Protein AF-A0AAD5XAK8-F1 (afdb_monomer_lite)

Organism: NCBI:txid109957

InterPro domains:
  IPR007019 Surfeit locus 6 [PTHR14369] (15-156)
  IPR029190 Ribosomal RNA-processing protein 14/surfeit locus protein 6, C-terminal domain [PF04935] (12-129)

Sequence (164 aa):
KPNAKTSTTASSGTYKNTRLAKKYDPKSLLAKLENEKVKLADLASKNPTKHAAVLENARWEKATAMAHGAVIRDDMALVKKTVKKLEKRKVKSHNEWKKRTDGVAKSIMDRDKIRAENLKARSEGKKKNVSHGVKKGSGVTKKKGASAAGGKKRAGGKASIAQR

Structure (mmCIF, N/CA/C/O backbone):
data_AF-A0AAD5XAK8-F1
#
_entry.id   AF-A0AAD5XAK8-F1
#
loop_
_atom_site.group_PDB
_atom_site.id
_atom_site.type_symbol
_atom_site.label_atom_id
_atom_site.label_alt_id
_atom_site.label_comp_id
_atom_site.label_asym_id
_atom_site.label_entity_id
_atom_site.label_seq_id
_atom_site.pdbx_PDB_ins_code
_atom_site.Cartn_x
_atom_site.Cartn_y
_atom_site.Cartn_z
_atom_site.occupancy
_atom_site.B_iso_or_equiv
_atom_site.auth_seq_id
_atom_site.auth_comp_id
_atom_site.auth_asym_id
_atom_site.auth_atom_id
_atom_site.pdbx_PDB_model_num
ATOM 1 N N . LYS A 1 1 ? 38.716 -53.504 15.665 1.00 38.22 1 LYS A N 1
ATOM 2 C CA . LYS A 1 1 ? 37.416 -53.810 15.007 1.00 38.22 1 LYS A CA 1
ATOM 3 C C . LYS A 1 1 ? 36.341 -52.888 15.596 1.00 38.22 1 LYS A C 1
ATOM 5 O O . LYS A 1 1 ? 36.491 -52.524 16.752 1.00 38.22 1 LYS A O 1
ATOM 10 N N . PRO A 1 2 ? 35.384 -52.411 14.784 1.00 50.62 2 PRO A N 1
ATOM 11 C CA . PRO A 1 2 ? 35.031 -50.989 14.680 1.00 50.62 2 PRO A CA 1
ATOM 12 C C . PRO A 1 2 ? 33.681 -50.630 15.320 1.00 50.62 2 PRO A C 1
ATOM 14 O O . PRO A 1 2 ? 32.840 -51.503 15.503 1.00 50.62 2 PRO A O 1
ATOM 17 N N . ASN A 1 3 ? 33.424 -49.334 15.538 1.00 45.09 3 ASN A N 1
ATOM 18 C CA . ASN A 1 3 ? 32.056 -48.818 15.424 1.00 45.09 3 ASN A CA 1
ATOM 19 C C . ASN A 1 3 ? 32.041 -47.346 14.969 1.00 45.09 3 ASN A C 1
ATOM 21 O O . ASN A 1 3 ? 31.930 -46.414 15.764 1.00 45.09 3 ASN A O 1
ATOM 25 N N . ALA A 1 4 ? 32.202 -47.151 13.658 1.00 49.03 4 ALA A N 1
ATOM 26 C CA . ALA A 1 4 ? 31.941 -45.886 12.988 1.00 49.03 4 ALA A CA 1
ATOM 27 C C . ALA A 1 4 ? 30.422 -45.679 12.920 1.00 49.03 4 ALA A C 1
ATOM 29 O O . ALA A 1 4 ? 29.733 -46.330 12.138 1.00 49.03 4 ALA A O 1
ATOM 30 N N . LYS A 1 5 ? 29.888 -44.771 13.740 1.00 47.81 5 LYS A N 1
ATOM 31 C CA . LYS A 1 5 ? 28.511 -44.296 13.586 1.00 47.81 5 LYS A CA 1
ATOM 32 C C . LYS A 1 5 ? 28.492 -43.228 12.494 1.00 47.81 5 LYS A C 1
ATOM 34 O O . LYS A 1 5 ? 28.657 -42.044 12.766 1.00 47.81 5 LYS A O 1
ATOM 39 N N . THR A 1 6 ? 28.306 -43.656 11.250 1.00 46.06 6 THR A N 1
ATOM 40 C CA . THR A 1 6 ? 27.928 -42.778 10.138 1.00 46.06 6 THR A CA 1
ATOM 41 C C . THR A 1 6 ? 26.479 -42.337 10.334 1.00 46.06 6 THR A C 1
ATOM 43 O O . THR A 1 6 ? 25.548 -43.013 9.899 1.00 46.06 6 THR A O 1
ATOM 46 N N . SER A 1 7 ? 26.262 -41.206 11.007 1.00 41.97 7 SER A N 1
ATOM 47 C CA . SER A 1 7 ? 24.969 -40.519 10.972 1.00 41.97 7 SER A CA 1
ATOM 48 C C . SER A 1 7 ? 24.861 -39.717 9.676 1.00 41.97 7 SER A C 1
ATOM 50 O O . SER A 1 7 ? 25.105 -38.510 9.639 1.00 41.97 7 SER A O 1
ATOM 52 N N . THR A 1 8 ? 24.495 -40.407 8.599 1.00 43.22 8 THR A N 1
ATOM 53 C CA . THR A 1 8 ? 23.931 -39.793 7.396 1.00 43.22 8 THR A CA 1
ATOM 54 C C . THR A 1 8 ? 22.542 -39.266 7.756 1.00 43.22 8 THR A C 1
ATOM 56 O O . THR A 1 8 ? 21.531 -39.913 7.497 1.00 43.22 8 THR A O 1
ATOM 59 N N . THR A 1 9 ? 22.474 -38.099 8.394 1.00 41.03 9 THR A N 1
ATOM 60 C CA . THR A 1 9 ? 21.221 -37.347 8.467 1.00 41.03 9 THR A CA 1
ATOM 61 C C . THR A 1 9 ? 21.143 -36.526 7.197 1.00 41.03 9 THR A C 1
ATOM 63 O O . THR A 1 9 ? 21.904 -35.579 7.005 1.00 41.03 9 THR A O 1
ATOM 66 N N . ALA A 1 10 ? 20.262 -36.979 6.307 1.00 42.56 10 ALA A N 1
ATOM 67 C CA . ALA A 1 10 ? 19.903 -36.359 5.049 1.00 42.56 10 ALA A CA 1
ATOM 68 C C . ALA A 1 10 ? 19.970 -34.829 5.126 1.00 42.56 10 ALA A C 1
ATOM 70 O O . ALA A 1 10 ? 19.348 -34.213 5.995 1.00 42.56 10 ALA A O 1
ATOM 71 N N . SER A 1 11 ? 20.701 -34.229 4.183 1.00 45.09 11 SER A N 1
ATOM 72 C CA . SER A 1 11 ? 20.512 -32.834 3.807 1.00 45.09 11 SER A CA 1
ATOM 73 C C . SER A 1 11 ? 19.039 -32.681 3.436 1.00 45.09 11 SER A C 1
ATOM 75 O O . SER A 1 11 ? 18.618 -33.021 2.330 1.00 45.09 11 SER A O 1
ATOM 77 N N . SER A 1 12 ? 18.223 -32.261 4.402 1.00 47.50 12 SER A N 1
ATOM 78 C CA . SER A 1 12 ? 16.865 -31.816 4.160 1.00 47.50 12 SER A CA 1
ATOM 79 C C . SER A 1 12 ? 17.008 -30.559 3.322 1.00 47.50 12 SER A C 1
ATOM 81 O O . SER A 1 12 ? 17.272 -29.468 3.828 1.00 47.50 12 SER A O 1
ATOM 83 N N . GLY A 1 13 ? 16.945 -30.757 2.003 1.00 38.78 13 GLY A N 1
ATOM 84 C CA . GLY A 1 13 ? 16.990 -29.692 1.023 1.00 38.78 13 GLY A CA 1
ATOM 85 C C . GLY A 1 13 ? 16.068 -28.585 1.496 1.00 38.78 13 GLY A C 1
ATOM 86 O O . GLY A 1 13 ? 14.854 -28.766 1.597 1.00 38.78 13 GLY A O 1
ATOM 87 N N . THR A 1 14 ? 16.665 -27.455 1.860 1.00 44.03 14 THR A N 1
ATOM 88 C CA . THR A 1 14 ? 15.918 -26.260 2.204 1.00 44.03 14 THR A CA 1
ATOM 89 C C . THR A 1 14 ? 15.193 -25.857 0.931 1.00 44.03 14 THR A C 1
ATOM 91 O O . THR A 1 14 ? 15.766 -25.278 0.010 1.00 44.03 14 THR A O 1
ATOM 94 N N . TYR A 1 15 ? 13.917 -26.224 0.836 1.00 50.00 15 TYR A N 1
ATOM 95 C CA . TYR A 1 15 ? 13.001 -25.646 -0.131 1.00 50.00 15 TYR A CA 1
ATOM 96 C C . TYR A 1 15 ? 13.101 -24.139 0.076 1.00 50.00 15 TYR A C 1
ATOM 98 O O . TYR A 1 15 ? 12.627 -23.609 1.083 1.00 50.00 15 TYR A O 1
ATOM 106 N N . LYS A 1 16 ? 13.805 -23.448 -0.830 1.00 46.84 16 LYS A N 1
ATOM 107 C CA . LYS A 1 16 ? 13.904 -21.992 -0.804 1.00 46.84 16 LYS A CA 1
ATOM 108 C C . LYS A 1 16 ? 12.475 -21.482 -0.847 1.00 46.84 16 LYS A C 1
ATOM 110 O O . LYS A 1 16 ? 11.813 -21.536 -1.878 1.00 46.84 16 LYS A O 1
ATOM 115 N N . ASN A 1 17 ? 11.973 -21.063 0.307 1.00 47.12 17 ASN A N 1
ATOM 116 C CA . ASN A 1 17 ? 10.625 -20.569 0.450 1.00 47.12 17 ASN A CA 1
ATOM 117 C C . ASN A 1 17 ? 10.540 -19.273 -0.361 1.00 47.12 17 ASN A C 1
ATOM 119 O O . ASN A 1 17 ? 10.936 -18.206 0.108 1.00 47.12 17 ASN A O 1
ATOM 123 N N . THR A 1 18 ? 10.016 -19.356 -1.582 1.00 53.06 18 THR A N 1
ATOM 124 C CA . THR A 1 18 ? 9.776 -18.215 -2.477 1.00 53.06 18 THR A CA 1
ATOM 125 C C . THR A 1 18 ? 8.796 -17.197 -1.880 1.00 53.06 18 THR A C 1
ATOM 127 O O . THR A 1 18 ? 8.606 -16.127 -2.446 1.00 53.06 18 THR A O 1
ATOM 130 N N . ARG A 1 19 ? 8.238 -17.439 -0.682 1.00 47.00 19 ARG A N 1
ATOM 131 C CA . ARG A 1 19 ? 7.539 -16.424 0.127 1.00 47.00 19 ARG A CA 1
ATOM 132 C C . ARG A 1 19 ? 8.464 -15.334 0.693 1.00 47.00 19 ARG A C 1
ATOM 134 O O . ARG A 1 19 ? 7.955 -14.310 1.142 1.00 47.00 19 ARG A O 1
ATOM 141 N N . LEU A 1 20 ? 9.788 -15.529 0.653 1.00 50.34 20 LEU A N 1
ATOM 142 C CA . LEU A 1 20 ? 10.795 -14.476 0.859 1.00 50.34 20 LEU A CA 1
ATOM 143 C C . LEU A 1 20 ? 11.270 -13.830 -0.453 1.00 50.34 20 LEU A C 1
ATOM 145 O O . LEU A 1 20 ? 12.181 -13.003 -0.427 1.00 50.34 20 LEU A O 1
ATOM 149 N N . ALA A 1 21 ? 10.657 -14.150 -1.600 1.00 54.91 21 ALA A N 1
ATOM 150 C CA . ALA A 1 21 ? 10.822 -13.313 -2.781 1.00 54.91 21 ALA A CA 1
ATOM 151 C C . ALA A 1 21 ? 10.440 -11.877 -2.401 1.00 54.91 21 ALA A C 1
ATOM 153 O O . ALA A 1 21 ? 9.424 -11.649 -1.734 1.00 54.91 21 ALA A O 1
ATOM 154 N N . LYS A 1 22 ? 11.300 -10.922 -2.772 1.00 64.31 22 LYS A N 1
ATOM 155 C CA . LYS A 1 22 ? 11.162 -9.502 -2.437 1.00 64.31 22 LYS A CA 1
ATOM 156 C C . LYS A 1 22 ? 9.709 -9.081 -2.655 1.00 64.31 22 LYS A C 1
ATOM 158 O O . LYS A 1 22 ? 9.211 -9.143 -3.778 1.00 64.31 22 LYS A O 1
ATOM 163 N N . LYS A 1 23 ? 9.015 -8.728 -1.566 1.00 72.44 23 LYS A N 1
ATOM 164 C CA . LYS A 1 23 ? 7.588 -8.390 -1.610 1.00 72.44 23 LYS A CA 1
ATOM 165 C C . LYS A 1 23 ? 7.375 -7.330 -2.690 1.00 72.44 23 LYS A C 1
ATOM 167 O O . LYS A 1 23 ? 8.079 -6.323 -2.709 1.00 72.44 23 LYS A O 1
ATOM 172 N N . TYR A 1 24 ? 6.425 -7.582 -3.584 1.00 82.88 24 TYR A N 1
ATOM 173 C CA . TYR A 1 24 ? 6.064 -6.660 -4.654 1.00 82.88 24 TYR A CA 1
ATOM 174 C C . TYR A 1 24 ? 5.669 -5.299 -4.063 1.00 82.88 24 TYR A C 1
ATOM 176 O O . TYR A 1 24 ? 4.675 -5.203 -3.338 1.00 82.88 24 TYR A O 1
ATOM 184 N N . ASP A 1 25 ? 6.451 -4.261 -4.367 1.00 90.50 25 ASP A N 1
ATOM 185 C CA . ASP A 1 25 ? 6.202 -2.888 -3.931 1.00 90.50 25 ASP A CA 1
ATOM 186 C C . ASP A 1 25 ? 5.862 -1.983 -5.132 1.00 90.50 25 ASP A C 1
ATOM 188 O O . ASP A 1 25 ? 6.744 -1.604 -5.906 1.00 90.50 25 ASP A O 1
ATOM 192 N N . PRO A 1 26 ? 4.580 -1.602 -5.296 1.00 92.00 26 PRO A N 1
ATOM 193 C CA . PRO A 1 26 ? 4.142 -0.741 -6.391 1.00 92.00 26 PRO A CA 1
ATOM 194 C C . PRO A 1 26 ? 4.740 0.666 -6.373 1.00 92.00 26 PRO A C 1
ATOM 196 O O . PRO A 1 26 ? 4.783 1.302 -7.423 1.00 92.00 26 PRO A O 1
ATOM 199 N N . LYS A 1 27 ? 5.166 1.180 -5.208 1.00 93.06 27 LYS A N 1
ATOM 200 C CA . LYS A 1 27 ? 5.725 2.538 -5.111 1.00 93.06 27 LYS A CA 1
ATOM 201 C C . LYS A 1 27 ? 7.127 2.592 -5.700 1.00 93.06 27 LYS A C 1
ATOM 203 O O . LYS A 1 27 ? 7.398 3.439 -6.544 1.00 93.06 27 LYS A O 1
ATOM 208 N N . SER A 1 28 ? 7.991 1.654 -5.314 1.00 92.88 28 SER A N 1
ATOM 209 C CA . SER A 1 28 ? 9.314 1.540 -5.930 1.00 92.88 28 SER A CA 1
ATOM 210 C C . SER A 1 28 ? 9.240 1.168 -7.410 1.00 92.88 28 SER A C 1
ATOM 212 O O . SER A 1 28 ? 10.058 1.656 -8.182 1.00 92.88 28 SER A O 1
ATOM 214 N N . LEU A 1 29 ? 8.255 0.367 -7.837 1.00 92.56 29 LEU A N 1
ATOM 215 C CA . LEU A 1 29 ? 8.036 0.098 -9.262 1.00 92.56 29 LEU A CA 1
ATOM 216 C C . LEU A 1 29 ? 7.685 1.373 -10.043 1.00 92.56 29 LEU A C 1
ATOM 218 O O . LEU A 1 29 ? 8.250 1.606 -11.104 1.00 92.56 29 LEU A O 1
ATOM 222 N N . LEU A 1 30 ? 6.803 2.217 -9.505 1.00 94.62 30 LEU A N 1
ATOM 223 C CA . LEU A 1 30 ? 6.451 3.496 -10.124 1.00 94.62 30 LEU A CA 1
ATOM 224 C C . LEU A 1 30 ? 7.685 4.388 -10.310 1.00 94.62 30 LEU A C 1
ATOM 226 O O . LEU A 1 30 ? 7.906 4.888 -11.408 1.00 94.62 30 LEU A O 1
ATOM 230 N N . ALA A 1 31 ? 8.513 4.522 -9.270 1.00 94.00 31 ALA A N 1
ATOM 231 C CA . ALA A 1 31 ? 9.734 5.324 -9.334 1.00 94.00 31 ALA A CA 1
ATOM 232 C C . ALA A 1 31 ? 10.737 4.779 -10.366 1.00 94.00 31 ALA A C 1
ATOM 234 O O . ALA A 1 31 ? 11.387 5.546 -11.072 1.00 94.00 31 ALA A O 1
ATOM 235 N N . LYS A 1 32 ? 10.852 3.450 -10.490 1.00 93.44 32 LYS A N 1
ATOM 236 C CA . LYS A 1 32 ? 11.695 2.823 -11.519 1.00 93.44 32 LYS A CA 1
ATOM 237 C C . LYS A 1 32 ? 11.223 3.170 -12.927 1.00 93.44 32 LYS A C 1
ATOM 239 O O . LYS A 1 32 ? 12.044 3.614 -13.719 1.00 93.44 32 LYS A O 1
ATOM 244 N N . LEU A 1 33 ? 9.924 3.039 -13.200 1.00 93.75 33 LEU A N 1
ATOM 245 C CA . LEU A 1 33 ? 9.356 3.352 -14.515 1.00 93.75 33 LEU A CA 1
ATOM 246 C C . LEU A 1 33 ? 9.530 4.832 -14.880 1.00 93.75 33 LEU A C 1
ATOM 248 O O . LEU A 1 33 ? 9.825 5.157 -16.027 1.00 93.75 33 LEU A O 1
ATOM 252 N N . GLU A 1 34 ? 9.383 5.738 -13.911 1.00 94.00 34 GLU A N 1
ATOM 253 C CA . GLU A 1 34 ? 9.612 7.171 -14.129 1.00 94.00 34 GLU A CA 1
ATOM 254 C C . GLU A 1 34 ? 11.086 7.458 -14.454 1.00 94.00 34 GLU A C 1
ATOM 256 O O . GLU A 1 34 ? 11.376 8.148 -15.431 1.00 94.00 34 GLU A O 1
ATOM 261 N N . ASN A 1 35 ? 12.018 6.849 -13.718 1.00 95.06 35 ASN A N 1
ATOM 262 C CA . ASN A 1 35 ? 13.452 6.988 -13.974 1.00 95.06 35 ASN A CA 1
ATOM 263 C C . ASN A 1 35 ? 13.879 6.380 -15.318 1.00 95.06 35 ASN A C 1
ATOM 265 O O . ASN A 1 35 ? 14.713 6.951 -16.015 1.00 95.06 35 ASN A O 1
ATOM 269 N N . GLU A 1 36 ? 13.335 5.222 -15.691 1.00 92.44 36 GLU A N 1
ATOM 270 C CA . GLU A 1 36 ? 13.591 4.592 -16.991 1.00 92.44 36 GLU A CA 1
ATOM 271 C C . GLU A 1 36 ? 13.100 5.473 -18.136 1.00 92.44 36 GLU A C 1
ATOM 273 O O . GLU A 1 36 ? 13.821 5.668 -19.112 1.00 92.44 36 GLU A O 1
ATOM 278 N N . LYS A 1 37 ? 11.923 6.088 -17.985 1.00 93.31 37 LYS A N 1
ATOM 279 C CA . LYS A 1 37 ? 11.389 7.017 -18.981 1.00 93.31 37 LYS A CA 1
ATOM 280 C C . LYS A 1 37 ? 12.296 8.236 -19.179 1.00 93.31 37 LYS A C 1
ATOM 282 O O . LYS A 1 37 ? 12.528 8.629 -20.319 1.00 93.31 37 LYS A O 1
ATOM 287 N N . VAL A 1 38 ? 12.827 8.805 -18.094 1.00 94.25 38 VAL A N 1
ATOM 288 C CA . VAL A 1 38 ? 13.791 9.919 -18.161 1.00 94.25 38 VAL A CA 1
ATO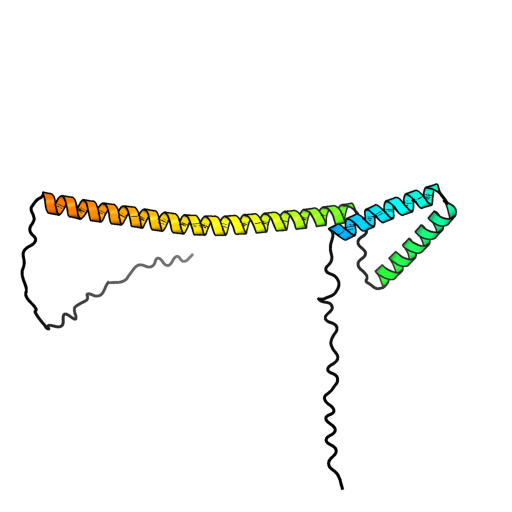M 289 C C . VAL A 1 38 ? 15.075 9.479 -18.864 1.00 94.25 38 VAL A C 1
ATOM 291 O O . VAL A 1 38 ? 15.496 10.119 -19.820 1.00 94.25 38 VAL A O 1
ATOM 294 N N . LYS A 1 39 ? 15.646 8.331 -18.480 1.00 93.00 39 LYS A N 1
ATOM 295 C CA . LYS A 1 39 ? 16.864 7.797 -19.112 1.00 93.00 39 LYS A CA 1
ATOM 296 C C . LYS A 1 39 ? 16.692 7.555 -20.610 1.00 93.00 39 LYS A C 1
ATOM 298 O O . LYS A 1 39 ? 17.602 7.848 -21.380 1.00 93.00 39 LYS A O 1
ATOM 303 N N . LEU A 1 40 ? 15.544 7.022 -21.031 1.00 91.50 40 LEU A N 1
ATOM 304 C CA . LEU A 1 40 ? 15.250 6.811 -22.448 1.00 91.50 40 LEU A CA 1
ATOM 305 C C . LEU A 1 40 ? 15.130 8.141 -23.204 1.00 91.50 40 LEU A C 1
ATOM 307 O O . LEU A 1 40 ? 15.675 8.255 -24.299 1.00 91.50 40 LEU A O 1
ATOM 311 N N . ALA A 1 41 ? 14.506 9.162 -22.609 1.00 92.31 41 ALA A N 1
ATOM 312 C CA . ALA A 1 41 ? 14.428 10.502 -23.198 1.00 92.31 41 ALA A CA 1
ATOM 313 C C . ALA A 1 41 ? 15.810 11.179 -23.318 1.00 92.31 41 ALA A C 1
ATOM 315 O O . ALA A 1 41 ? 16.128 11.778 -24.351 1.00 92.31 41 ALA A O 1
ATOM 316 N N . ASP A 1 42 ? 16.665 11.025 -22.305 1.00 93.38 42 ASP A N 1
ATOM 317 C CA . ASP A 1 42 ? 18.041 11.530 -22.331 1.00 93.38 42 ASP A CA 1
ATOM 318 C C . ASP A 1 42 ? 18.873 10.833 -23.416 1.00 93.38 42 ASP A C 1
ATOM 320 O O . ASP A 1 42 ? 19.651 11.474 -24.129 1.00 93.38 42 ASP A O 1
ATOM 324 N N . LEU A 1 43 ? 18.710 9.513 -23.566 1.00 90.69 43 LEU A N 1
ATOM 325 C CA . LEU A 1 43 ? 19.383 8.734 -24.606 1.00 90.69 43 LEU A CA 1
ATOM 326 C C . LEU A 1 43 ? 18.894 9.100 -26.006 1.00 90.69 43 LEU A C 1
ATOM 328 O O . LEU A 1 43 ? 19.723 9.215 -26.906 1.00 90.69 43 LEU A O 1
ATOM 332 N N . ALA A 1 44 ? 17.592 9.336 -26.183 1.00 90.69 44 ALA A N 1
ATOM 333 C CA . ALA A 1 44 ? 17.030 9.798 -27.450 1.00 90.69 44 ALA A CA 1
ATOM 334 C C . ALA A 1 44 ? 17.640 11.140 -27.886 1.00 90.69 44 ALA A C 1
ATOM 336 O O . ALA A 1 44 ? 17.965 11.313 -29.058 1.00 90.69 44 ALA A O 1
ATOM 337 N N . SER A 1 45 ? 17.859 12.049 -26.932 1.00 90.06 45 SER A N 1
ATOM 338 C CA . SER A 1 45 ? 18.434 13.374 -27.194 1.00 90.06 45 SER A CA 1
ATOM 339 C C . SER A 1 45 ? 19.933 13.321 -27.507 1.00 90.06 45 SER A C 1
ATOM 341 O O . SER A 1 45 ? 20.420 14.081 -28.336 1.00 90.06 45 SER A O 1
ATOM 343 N N . LYS A 1 46 ? 20.683 12.427 -26.847 1.00 92.06 46 LYS A N 1
ATOM 344 C CA . LYS A 1 46 ? 22.143 12.324 -27.015 1.00 92.06 46 LYS A CA 1
ATOM 345 C C . LYS A 1 46 ? 22.553 11.456 -28.205 1.00 92.06 46 LYS A C 1
ATOM 347 O O . LYS A 1 46 ? 23.548 11.760 -28.847 1.00 92.06 46 LYS A O 1
ATOM 352 N N . ASN A 1 47 ? 21.859 10.339 -28.444 1.00 91.19 47 ASN A N 1
ATOM 353 C CA . ASN A 1 47 ? 22.237 9.333 -29.443 1.00 91.19 47 ASN A CA 1
ATOM 354 C C . ASN A 1 47 ? 21.003 8.575 -29.985 1.00 91.19 47 ASN A C 1
ATOM 356 O O . ASN A 1 47 ? 20.633 7.529 -29.434 1.00 91.19 47 ASN A O 1
ATOM 360 N N . PRO A 1 48 ? 20.398 9.019 -31.100 1.00 89.50 48 PRO A N 1
ATOM 361 C CA . PRO A 1 48 ? 19.174 8.413 -31.630 1.00 89.50 48 PRO A CA 1
ATOM 362 C C . PRO A 1 48 ? 19.371 6.974 -32.137 1.00 89.50 48 PRO A C 1
ATOM 364 O O . PRO A 1 48 ? 18.488 6.133 -31.975 1.00 89.50 48 PRO A O 1
ATOM 367 N N . THR A 1 49 ? 20.546 6.652 -32.687 1.00 91.31 49 THR A N 1
ATOM 368 C CA . THR A 1 49 ? 20.873 5.306 -33.194 1.00 91.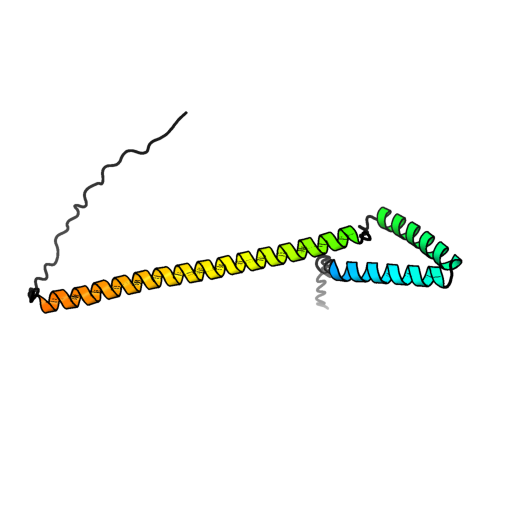31 49 THR A CA 1
ATOM 369 C C . THR A 1 49 ? 20.942 4.273 -32.070 1.00 91.31 49 THR A C 1
ATOM 371 O O . THR A 1 49 ? 20.333 3.208 -32.154 1.00 91.31 49 THR A O 1
ATOM 374 N N . LYS A 1 50 ? 21.624 4.611 -30.968 1.00 91.44 50 LYS A N 1
ATOM 375 C CA . LYS A 1 50 ? 21.695 3.758 -29.772 1.00 91.44 50 LYS A CA 1
ATOM 376 C C . LYS A 1 50 ? 20.331 3.613 -29.103 1.00 91.44 50 LYS A C 1
ATOM 378 O O . LYS A 1 50 ? 20.007 2.531 -28.629 1.00 91.44 50 LYS A O 1
ATOM 383 N N . HIS A 1 51 ? 19.525 4.675 -29.083 1.00 90.94 51 HIS A N 1
ATOM 384 C CA . HIS A 1 51 ? 18.167 4.623 -28.546 1.00 90.94 51 HIS A CA 1
ATOM 385 C C . HIS A 1 51 ? 17.286 3.614 -29.303 1.00 90.94 51 HIS A C 1
ATOM 387 O O . HIS A 1 51 ? 16.630 2.790 -28.668 1.00 90.94 51 HIS A O 1
ATOM 393 N N . ALA A 1 52 ? 17.321 3.614 -30.641 1.00 92.62 52 ALA A N 1
ATOM 394 C CA . ALA A 1 52 ? 16.573 2.650 -31.449 1.00 92.62 52 ALA A CA 1
ATOM 395 C C . ALA A 1 52 ? 16.995 1.195 -31.167 1.00 92.62 52 ALA A C 1
ATOM 397 O O . ALA A 1 52 ? 16.136 0.350 -30.921 1.00 92.62 52 ALA A O 1
ATOM 398 N N . ALA A 1 53 ? 18.305 0.928 -31.099 1.00 93.25 53 ALA A N 1
ATOM 399 C CA . ALA A 1 53 ? 18.827 -0.404 -30.783 1.00 93.25 53 ALA A CA 1
ATOM 400 C C . ALA A 1 53 ? 18.417 -0.885 -29.377 1.00 93.25 53 ALA A C 1
ATOM 402 O O . ALA A 1 53 ? 18.039 -2.040 -29.192 1.00 93.25 53 ALA A O 1
ATOM 403 N N . VAL A 1 54 ? 18.441 0.002 -28.373 1.00 92.25 54 VAL A N 1
ATOM 404 C CA . VAL A 1 54 ? 18.006 -0.328 -27.003 1.00 92.25 54 VAL A CA 1
ATOM 405 C C . VAL A 1 54 ? 16.512 -0.649 -26.953 1.00 92.25 54 VAL A C 1
ATOM 407 O O . VAL A 1 54 ? 16.122 -1.593 -26.269 1.00 92.25 54 VAL A O 1
ATOM 410 N N . LEU A 1 55 ? 15.672 0.097 -27.676 1.00 92.94 55 LEU A N 1
ATOM 411 C CA . LEU A 1 55 ? 14.233 -0.177 -27.734 1.00 92.94 55 LEU A CA 1
ATOM 412 C C . LEU A 1 55 ? 13.921 -1.518 -28.400 1.00 92.94 55 LEU A C 1
ATOM 414 O O . LEU A 1 55 ? 13.041 -2.241 -27.931 1.00 92.94 55 LEU A O 1
ATOM 418 N N . G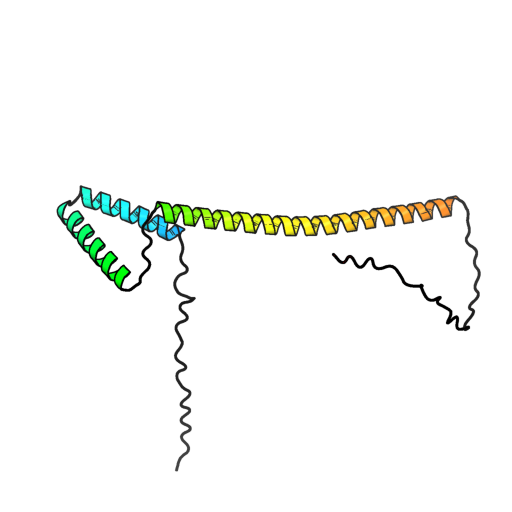LU A 1 56 ? 14.630 -1.850 -29.477 1.00 94.69 56 GLU A N 1
ATOM 419 C CA . GLU A 1 56 ? 14.474 -3.132 -30.159 1.00 94.69 56 GLU A CA 1
ATOM 420 C C . GLU A 1 56 ? 14.882 -4.295 -29.249 1.00 94.69 56 GLU A C 1
ATOM 422 O O . GLU A 1 56 ? 14.085 -5.209 -29.030 1.00 94.69 56 GLU A O 1
ATOM 427 N N . ASN A 1 57 ? 16.064 -4.216 -28.633 1.00 95.75 57 ASN A N 1
ATOM 428 C CA . ASN A 1 57 ? 16.536 -5.231 -27.691 1.00 95.75 57 ASN A CA 1
ATOM 429 C C . ASN A 1 57 ? 15.561 -5.404 -26.517 1.00 95.75 57 ASN A C 1
ATOM 431 O O . ASN A 1 57 ? 15.146 -6.523 -26.221 1.00 95.75 57 ASN A O 1
ATOM 435 N N . ALA A 1 58 ? 15.102 -4.304 -25.911 1.00 92.81 58 ALA A N 1
ATOM 436 C CA . ALA A 1 58 ? 14.137 -4.348 -24.813 1.00 92.81 58 ALA A CA 1
ATOM 437 C C . ALA A 1 58 ? 12.793 -4.971 -25.234 1.00 92.81 58 ALA A C 1
ATOM 439 O O . ALA A 1 58 ? 12.151 -5.666 -24.445 1.00 92.81 58 ALA A O 1
ATOM 440 N N . ARG A 1 59 ? 12.350 -4.753 -26.480 1.00 94.69 59 ARG A N 1
ATOM 441 C CA . ARG A 1 59 ? 11.129 -5.372 -27.014 1.00 94.69 59 ARG A CA 1
ATOM 442 C C . ARG A 1 59 ? 11.277 -6.888 -27.128 1.00 94.69 59 ARG A C 1
ATOM 444 O O . ARG A 1 59 ? 10.346 -7.605 -26.755 1.00 94.69 59 ARG A O 1
ATOM 451 N N . TRP A 1 60 ? 12.421 -7.366 -27.610 1.00 95.31 60 TRP A N 1
ATOM 452 C CA . TRP A 1 60 ? 12.700 -8.797 -27.719 1.00 95.31 60 TRP A CA 1
ATOM 453 C C . TRP A 1 60 ? 12.867 -9.454 -26.350 1.00 95.31 60 TRP A C 1
ATOM 455 O O . TRP A 1 60 ? 12.215 -10.461 -26.090 1.00 95.31 60 TRP A O 1
ATOM 465 N N . GLU A 1 61 ? 13.633 -8.853 -25.439 1.00 94.62 61 GLU A N 1
ATOM 466 C CA . GLU A 1 61 ? 13.774 -9.327 -24.053 1.00 94.62 61 GLU A CA 1
ATOM 467 C C . GLU A 1 61 ? 12.425 -9.406 -23.329 1.00 94.62 61 GLU A C 1
ATOM 469 O O . GLU A 1 61 ? 12.132 -10.363 -22.610 1.00 94.62 61 GLU A O 1
ATOM 474 N N . LYS A 1 62 ? 11.554 -8.418 -23.551 1.00 93.69 62 LYS A N 1
ATOM 475 C CA . LYS A 1 62 ? 10.193 -8.427 -23.014 1.00 93.69 62 LYS A CA 1
ATOM 476 C C . LYS A 1 62 ? 9.381 -9.597 -23.564 1.00 93.69 62 LYS A C 1
ATOM 478 O O . LYS A 1 62 ? 8.699 -10.275 -22.796 1.00 93.69 62 LYS A O 1
ATOM 483 N N . ALA A 1 63 ? 9.443 -9.835 -24.872 1.00 94.81 63 ALA A N 1
ATOM 484 C CA . ALA A 1 63 ? 8.723 -10.930 -25.512 1.00 94.81 63 ALA A CA 1
ATOM 485 C C . ALA A 1 63 ? 9.219 -12.301 -25.024 1.00 94.81 63 ALA A C 1
ATOM 487 O O . ALA A 1 63 ? 8.402 -13.161 -24.693 1.00 94.81 63 ALA A O 1
ATOM 488 N N . THR A 1 64 ? 10.536 -12.493 -24.901 1.00 96.50 64 THR A N 1
ATOM 489 C CA . THR A 1 64 ? 11.120 -13.749 -24.404 1.00 96.50 64 THR A CA 1
ATOM 490 C C . THR A 1 64 ? 10.786 -13.985 -22.932 1.00 96.50 64 THR A C 1
ATOM 492 O O . THR A 1 64 ? 10.394 -15.091 -22.559 1.00 96.50 64 THR A O 1
ATOM 495 N N . ALA A 1 65 ? 10.838 -12.947 -22.095 1.00 93.12 65 ALA A N 1
ATOM 496 C CA . ALA A 1 65 ? 10.450 -13.042 -20.691 1.00 93.12 65 ALA A CA 1
ATOM 497 C C . ALA A 1 65 ? 8.951 -13.355 -20.519 1.00 93.12 65 ALA A C 1
ATOM 499 O O . ALA A 1 65 ? 8.590 -14.173 -19.671 1.00 93.12 65 ALA A O 1
ATOM 500 N N . MET A 1 66 ? 8.076 -12.766 -21.343 1.00 92.19 66 MET A N 1
ATOM 501 C CA . MET A 1 66 ? 6.649 -13.117 -21.365 1.00 92.19 66 MET A CA 1
ATOM 502 C C . MET A 1 66 ? 6.419 -14.564 -21.808 1.00 92.19 66 MET A C 1
ATOM 504 O O . MET A 1 66 ? 5.610 -15.254 -21.191 1.00 92.19 66 MET A O 1
ATOM 508 N N . ALA A 1 67 ? 7.147 -15.041 -22.822 1.00 95.50 67 ALA A N 1
ATOM 509 C CA . ALA A 1 67 ? 7.072 -16.430 -23.277 1.00 95.50 67 ALA A CA 1
ATOM 510 C C . ALA A 1 67 ? 7.517 -17.421 -22.186 1.00 95.50 67 ALA A C 1
ATOM 512 O O . ALA A 1 67 ? 6.912 -18.475 -22.022 1.00 95.50 67 ALA A O 1
ATOM 513 N N . HIS A 1 68 ? 8.509 -17.045 -21.373 1.00 93.44 68 HIS A N 1
ATOM 514 C CA . HIS A 1 68 ? 8.938 -17.799 -20.189 1.00 93.44 68 HIS A CA 1
ATOM 515 C C . HIS A 1 68 ? 7.945 -17.689 -19.002 1.00 93.44 68 HIS A C 1
ATOM 517 O O . HIS A 1 68 ? 8.154 -18.270 -17.936 1.00 93.44 68 HIS A O 1
ATOM 523 N N . GLY A 1 69 ? 6.850 -16.933 -19.143 1.00 91.75 69 GLY A N 1
ATOM 524 C CA . GLY A 1 69 ? 5.806 -16.793 -18.124 1.00 91.75 69 GLY A CA 1
ATOM 525 C C . GLY A 1 69 ? 6.061 -15.702 -17.078 1.00 91.75 69 GLY A C 1
ATOM 526 O O . GLY A 1 69 ? 5.361 -15.644 -16.063 1.00 91.75 69 GLY A O 1
ATOM 527 N N . ALA A 1 70 ? 7.036 -14.813 -17.289 1.00 89.56 70 ALA A N 1
ATOM 528 C CA . ALA A 1 70 ? 7.244 -13.671 -16.406 1.00 89.56 70 ALA A CA 1
ATOM 529 C C . ALA A 1 70 ? 6.133 -12.621 -16.594 1.00 89.56 70 ALA A C 1
ATOM 531 O O . ALA A 1 70 ? 5.839 -12.176 -17.704 1.00 89.56 70 ALA A O 1
ATOM 532 N N . VAL A 1 71 ? 5.525 -12.172 -15.488 1.00 89.81 71 VAL A N 1
ATOM 533 C CA . VAL A 1 71 ? 4.487 -11.128 -15.517 1.00 89.81 71 VAL A CA 1
ATOM 534 C C . VAL A 1 71 ? 5.126 -9.745 -15.443 1.00 89.81 71 VAL A C 1
ATOM 536 O O . VAL A 1 71 ? 5.443 -9.245 -14.359 1.00 89.81 71 VAL A O 1
ATOM 539 N N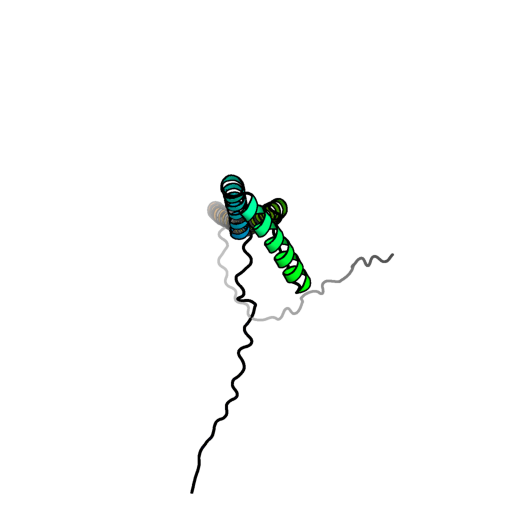 . ILE A 1 72 ? 5.257 -9.116 -16.603 1.00 89.56 72 ILE A N 1
ATOM 540 C CA . ILE A 1 72 ? 5.869 -7.799 -16.783 1.00 89.56 72 ILE A CA 1
ATOM 541 C C . ILE A 1 72 ? 4.831 -6.692 -16.523 1.00 89.56 72 ILE A C 1
ATOM 543 O O . ILE A 1 72 ? 3.693 -6.771 -16.988 1.00 89.56 72 ILE A O 1
ATOM 547 N N . ARG A 1 73 ? 5.188 -5.673 -15.730 1.00 90.44 73 ARG A N 1
ATOM 548 C CA . ARG A 1 73 ? 4.266 -4.635 -15.225 1.00 90.44 73 ARG A CA 1
ATOM 549 C C . ARG A 1 73 ? 4.818 -3.234 -15.485 1.00 90.44 73 ARG A C 1
ATOM 551 O O . ARG A 1 73 ? 5.252 -2.562 -14.554 1.00 90.44 73 ARG A O 1
ATOM 558 N N . ASP A 1 74 ? 4.719 -2.792 -16.733 1.00 88.94 74 ASP A N 1
ATOM 559 C CA . ASP A 1 74 ? 5.363 -1.543 -17.174 1.00 88.94 74 ASP A CA 1
ATOM 560 C C . ASP A 1 74 ? 4.377 -0.380 -17.381 1.00 88.94 74 ASP A C 1
ATOM 562 O O . ASP A 1 74 ? 4.782 0.755 -17.621 1.00 88.94 74 ASP A O 1
ATOM 566 N N . ASP A 1 75 ? 3.064 -0.627 -17.294 1.00 93.06 75 ASP A N 1
ATOM 567 C CA . ASP A 1 75 ? 2.059 0.427 -17.468 1.00 93.06 75 ASP A CA 1
ATOM 568 C C . ASP A 1 75 ? 1.994 1.339 -16.231 1.00 93.06 75 ASP A C 1
ATOM 570 O O . ASP A 1 75 ? 1.428 0.990 -15.185 1.00 93.06 75 ASP A O 1
ATOM 574 N N . MET A 1 76 ? 2.520 2.559 -16.380 1.00 91.81 76 MET A N 1
ATOM 575 C CA . MET A 1 76 ? 2.503 3.593 -15.344 1.00 91.81 76 MET A CA 1
ATOM 576 C C . MET A 1 76 ? 1.095 3.883 -14.807 1.00 91.81 76 MET A C 1
ATOM 578 O O . MET A 1 76 ? 0.929 4.105 -13.604 1.00 91.81 76 MET A O 1
ATOM 582 N N . ALA A 1 77 ? 0.068 3.904 -15.664 1.00 94.00 77 ALA A N 1
ATOM 583 C CA . ALA A 1 77 ? -1.298 4.213 -15.248 1.00 94.00 77 ALA A CA 1
ATOM 584 C C . ALA A 1 77 ? -1.855 3.104 -14.344 1.00 94.00 77 ALA A C 1
ATOM 586 O O . ALA A 1 77 ? -2.515 3.378 -13.333 1.00 94.00 77 ALA A O 1
ATOM 587 N N . LEU A 1 78 ? -1.546 1.848 -14.664 1.00 94.06 78 LEU A N 1
ATOM 588 C CA . LEU A 1 78 ? -1.952 0.684 -13.882 1.00 94.06 78 LEU A CA 1
ATOM 589 C C . LEU A 1 78 ? -1.202 0.594 -12.548 1.00 94.06 78 LEU A C 1
ATOM 591 O O . LEU A 1 78 ? -1.816 0.322 -11.507 1.00 94.06 78 LEU A O 1
ATOM 595 N N . VAL A 1 79 ? 0.098 0.895 -12.543 1.00 94.25 79 VAL A N 1
ATOM 596 C CA . VAL A 1 79 ? 0.902 0.950 -11.313 1.00 94.25 79 VAL A CA 1
ATOM 597 C C . VAL A 1 79 ? 0.399 2.073 -10.396 1.00 94.25 79 VAL A C 1
ATOM 599 O O . VAL A 1 79 ? 0.131 1.818 -9.219 1.00 94.25 79 VAL A O 1
ATOM 602 N N . LYS A 1 80 ? 0.111 3.271 -10.930 1.00 95.56 80 LYS A N 1
ATOM 603 C CA . LYS A 1 80 ? -0.513 4.386 -10.182 1.00 95.56 80 LYS A CA 1
ATOM 604 C C . LYS A 1 80 ? -1.860 3.995 -9.571 1.00 95.56 80 LYS A C 1
ATOM 606 O O . LYS A 1 80 ? -2.115 4.257 -8.392 1.00 95.56 80 LYS A O 1
ATOM 611 N N . LYS A 1 81 ? -2.728 3.320 -10.335 1.00 96.50 81 LYS A N 1
ATOM 612 C CA . LYS A 1 81 ? -4.007 2.790 -9.824 1.00 96.50 81 LYS A CA 1
ATOM 613 C C . LYS A 1 81 ? -3.786 1.786 -8.691 1.00 96.50 81 LYS A C 1
ATOM 615 O O . LYS A 1 81 ? -4.520 1.809 -7.703 1.00 96.50 81 LYS A O 1
ATOM 620 N N . THR A 1 82 ? -2.779 0.927 -8.811 1.00 95.06 82 THR A N 1
ATOM 621 C CA . THR A 1 82 ? -2.439 -0.074 -7.791 1.00 95.06 82 THR A CA 1
ATOM 622 C C . THR A 1 82 ? -1.974 0.586 -6.495 1.00 95.06 82 THR A C 1
ATOM 624 O O . THR A 1 82 ? -2.479 0.235 -5.428 1.00 95.06 82 THR A O 1
ATOM 627 N N . VAL A 1 83 ? -1.098 1.594 -6.581 1.00 95.75 83 VAL A N 1
ATOM 628 C CA . VAL A 1 83 ? -0.669 2.401 -5.425 1.00 95.75 83 VAL A CA 1
ATOM 629 C C . VAL A 1 83 ? -1.884 3.005 -4.713 1.00 95.75 83 VAL A C 1
ATOM 631 O O . VAL A 1 83 ? -2.083 2.759 -3.522 1.00 95.75 83 VAL A O 1
ATOM 634 N N . LYS A 1 84 ? -2.773 3.682 -5.454 1.00 96.88 84 LYS A N 1
ATOM 635 C CA . LYS A 1 84 ? -3.994 4.287 -4.893 1.00 96.88 84 LYS A CA 1
ATOM 636 C C . LYS A 1 84 ? -4.917 3.259 -4.231 1.00 96.88 84 LYS A C 1
ATOM 638 O O . LYS A 1 84 ? -5.493 3.528 -3.178 1.00 96.88 84 LYS A O 1
ATOM 643 N N . LYS A 1 85 ? -5.084 2.070 -4.824 1.00 97.00 85 LYS A N 1
ATOM 644 C CA . LYS A 1 85 ? -5.889 0.982 -4.232 1.00 97.00 85 LYS A CA 1
ATOM 645 C C . LYS A 1 85 ? -5.310 0.522 -2.892 1.00 97.00 85 LYS A C 1
ATOM 647 O O . LYS A 1 85 ? -6.067 0.329 -1.941 1.00 97.00 85 LYS A O 1
ATOM 652 N N . LEU A 1 86 ? -3.987 0.374 -2.801 1.00 95.56 86 LEU A N 1
ATOM 653 C CA . LEU A 1 86 ? -3.323 -0.012 -1.554 1.00 95.56 86 LEU A CA 1
ATOM 654 C C . LEU A 1 86 ? -3.472 1.055 -0.470 1.00 95.56 86 LEU A C 1
ATOM 656 O O . LEU A 1 86 ? -3.738 0.711 0.680 1.00 95.56 86 LEU A O 1
ATOM 660 N N . GLU A 1 87 ? -3.351 2.330 -0.825 1.00 96.31 87 GLU A N 1
ATOM 661 C CA . GLU A 1 87 ? -3.549 3.444 0.107 1.00 96.31 87 GLU A CA 1
ATOM 662 C C . GLU A 1 87 ? -4.987 3.489 0.623 1.00 96.31 87 GLU A C 1
ATOM 664 O O . GLU A 1 87 ? -5.203 3.501 1.833 1.00 96.31 87 GLU A O 1
ATOM 669 N N . LYS A 1 88 ? -5.980 3.362 -0.267 1.00 97.69 88 LYS A N 1
ATOM 670 C CA . LYS A 1 88 ? -7.393 3.249 0.130 1.00 97.69 88 LYS A CA 1
ATOM 671 C C . LYS A 1 88 ? -7.637 2.065 1.066 1.00 97.69 88 LYS A C 1
ATOM 673 O O . LYS A 1 88 ? -8.377 2.203 2.036 1.00 97.69 88 LYS A O 1
ATOM 678 N N . ARG A 1 89 ? -7.012 0.909 0.813 1.00 96.88 89 ARG A N 1
ATOM 679 C CA . ARG A 1 89 ? -7.120 -0.266 1.695 1.00 96.88 89 ARG A CA 1
ATOM 680 C C . ARG A 1 89 ? -6.548 0.015 3.086 1.00 96.88 89 ARG A C 1
ATOM 682 O O . ARG A 1 89 ? -7.171 -0.358 4.074 1.00 96.88 89 ARG A O 1
ATOM 689 N N . LYS A 1 90 ? -5.400 0.697 3.167 1.00 96.69 90 LYS A N 1
ATOM 690 C CA . LYS A 1 90 ? -4.793 1.102 4.445 1.00 96.69 90 LYS A CA 1
ATOM 691 C C . LYS A 1 90 ? -5.692 2.072 5.212 1.00 96.69 90 LYS A C 1
ATOM 693 O O . LYS A 1 90 ? -5.924 1.850 6.393 1.00 96.69 90 LYS A O 1
ATOM 698 N N . VAL A 1 91 ? -6.253 3.078 4.539 1.00 98.06 91 VAL A N 1
ATOM 699 C CA . VAL A 1 91 ? -7.183 4.043 5.153 1.00 98.06 91 VAL A CA 1
ATOM 700 C C . VAL A 1 91 ? -8.446 3.353 5.666 1.00 98.06 91 VAL A C 1
ATOM 702 O O . VAL A 1 91 ? -8.846 3.587 6.802 1.00 98.06 91 VAL A O 1
ATOM 705 N N . LYS A 1 92 ? -9.053 2.459 4.873 1.00 98.12 92 LYS A N 1
ATOM 706 C CA . LYS A 1 92 ? -10.220 1.675 5.312 1.00 98.12 92 LYS A CA 1
ATOM 707 C C . LYS A 1 92 ? -9.905 0.863 6.565 1.00 98.12 92 LYS A C 1
ATOM 709 O O . LYS A 1 92 ? -10.612 0.992 7.556 1.00 98.12 92 LYS A O 1
ATOM 714 N N . SER A 1 93 ? -8.803 0.111 6.546 1.00 97.69 93 SER A N 1
ATOM 715 C CA . SER A 1 93 ? -8.367 -0.664 7.710 1.00 97.69 93 SER A CA 1
ATOM 716 C C . SER A 1 93 ? -8.147 0.234 8.927 1.00 97.69 93 SER A C 1
ATOM 718 O O . SER A 1 93 ? -8.661 -0.060 9.997 1.00 97.69 93 SER A O 1
ATOM 720 N N . HIS A 1 94 ? -7.438 1.352 8.776 1.00 97.81 94 HIS A N 1
ATOM 721 C CA . HIS A 1 94 ? -7.222 2.306 9.863 1.00 97.81 94 HIS A CA 1
ATOM 722 C C . HIS A 1 94 ? -8.548 2.807 10.460 1.00 97.81 94 HIS A C 1
ATOM 724 O O . HIS A 1 94 ? -8.742 2.760 11.672 1.00 97.81 94 HIS A O 1
ATOM 730 N N . ASN A 1 95 ? -9.488 3.227 9.613 1.00 98.06 95 ASN A N 1
ATOM 731 C CA . ASN A 1 95 ? -10.775 3.759 10.056 1.00 98.06 95 ASN A CA 1
ATOM 732 C C . ASN A 1 95 ? -11.642 2.697 10.736 1.00 98.06 95 ASN A C 1
ATOM 734 O O . ASN A 1 95 ? -12.313 2.995 11.719 1.00 98.06 95 ASN A O 1
ATOM 738 N N . GLU A 1 96 ? -11.626 1.459 10.248 1.00 98.25 96 GLU A N 1
ATOM 739 C CA . GLU A 1 96 ? -12.329 0.358 10.902 1.00 98.25 96 GLU A CA 1
ATOM 740 C C . GLU A 1 96 ? -11.744 0.045 12.277 1.00 98.25 96 GLU A C 1
ATOM 742 O O . GLU A 1 96 ? -12.491 -0.166 13.227 1.00 98.25 96 GLU A O 1
ATOM 747 N N . TRP A 1 97 ? -10.416 0.026 12.399 1.00 97.88 97 TRP A N 1
ATOM 748 C CA . TRP A 1 97 ? -9.753 -0.180 13.683 1.00 97.88 97 TRP A CA 1
ATOM 749 C C . TRP A 1 97 ? -10.075 0.946 14.661 1.00 97.88 97 TRP A C 1
ATOM 751 O O . TRP A 1 97 ? -10.485 0.657 15.782 1.00 97.88 97 TRP A O 1
ATOM 761 N N . LYS A 1 98 ? -10.025 2.201 14.206 1.00 98.19 98 LYS A N 1
ATOM 762 C CA . LYS A 1 98 ? -10.460 3.357 14.996 1.00 98.19 98 LYS A CA 1
ATOM 763 C C . LYS A 1 98 ? -11.930 3.243 15.421 1.00 98.19 98 LYS A C 1
ATOM 765 O O . LYS A 1 98 ? -12.258 3.413 16.586 1.00 98.19 98 LYS A O 1
ATOM 770 N N . LYS A 1 99 ? -12.832 2.862 14.510 1.00 97.81 99 LYS A N 1
ATOM 771 C CA . LYS A 1 99 ? -14.253 2.650 14.838 1.00 97.81 99 LYS A CA 1
ATOM 772 C C . LYS A 1 99 ? -14.443 1.545 15.883 1.00 97.81 99 LYS A C 1
ATOM 774 O O . LYS A 1 99 ? -15.314 1.672 16.740 1.00 97.81 99 LYS A O 1
ATOM 779 N N . ARG A 1 100 ? -13.649 0.469 15.824 1.00 97.75 100 ARG A N 1
ATOM 780 C CA . ARG A 1 100 ? -13.679 -0.612 16.823 1.00 97.75 100 ARG A CA 1
ATOM 781 C C . ARG A 1 100 ? -13.208 -0.112 18.189 1.00 97.75 100 ARG A C 1
ATOM 783 O O . ARG A 1 100 ? -13.910 -0.344 19.167 1.00 97.75 100 ARG A O 1
ATOM 790 N N . THR A 1 101 ? -12.085 0.606 18.260 1.00 98.19 101 THR A N 1
ATOM 791 C CA . THR A 1 101 ? -11.579 1.161 19.528 1.00 98.19 101 THR A CA 1
ATOM 792 C C . THR A 1 101 ? -12.550 2.172 20.128 1.00 98.19 101 THR A C 1
ATOM 794 O O . THR A 1 101 ? -12.866 2.084 21.312 1.00 98.19 101 THR A O 1
ATOM 797 N N . ASP A 1 102 ? -13.103 3.062 19.304 1.00 97.69 102 ASP A N 1
ATOM 798 C CA . ASP A 1 102 ? -14.080 4.063 19.737 1.00 97.69 102 ASP A CA 1
ATOM 799 C C . ASP A 1 102 ? -15.381 3.398 20.212 1.00 97.69 102 ASP A C 1
ATOM 801 O O . ASP A 1 102 ? -15.982 3.830 21.193 1.00 97.69 102 ASP A O 1
ATOM 805 N N . GLY A 1 103 ? -15.820 2.323 19.548 1.00 98.06 103 GLY A N 1
ATOM 806 C CA . GLY A 1 103 ? -16.984 1.536 19.961 1.00 98.06 103 GLY A CA 1
ATOM 807 C C . GLY A 1 103 ? -16.788 0.850 21.315 1.00 98.06 103 GLY A C 1
ATOM 808 O O . GLY A 1 103 ? -17.681 0.894 22.161 1.00 98.06 103 GLY A O 1
ATOM 809 N N . VAL A 1 104 ? -15.606 0.271 21.551 1.00 98.31 104 VAL A N 1
ATOM 810 C CA . VAL A 1 104 ? -15.247 -0.322 22.850 1.00 98.31 104 VAL A CA 1
ATOM 811 C C . VAL A 1 104 ? -15.210 0.750 23.939 1.00 98.31 104 VAL A C 1
ATOM 813 O O . VAL A 1 104 ? -15.822 0.564 24.990 1.00 98.31 104 VAL A O 1
ATOM 816 N N . ALA A 1 105 ? -14.562 1.888 23.677 1.00 97.81 105 ALA A N 1
ATOM 817 C CA . ALA A 1 105 ? -14.488 2.999 24.622 1.00 97.81 105 ALA A CA 1
ATOM 818 C C . ALA A 1 105 ? -15.885 3.524 24.993 1.00 97.81 105 ALA A C 1
ATOM 820 O O . ALA A 1 105 ? -16.201 3.635 26.175 1.00 97.81 105 ALA A O 1
ATOM 821 N N . LYS A 1 106 ? -16.761 3.752 24.004 1.00 98.06 106 LYS A N 1
ATOM 822 C CA . LYS A 1 106 ? -18.155 4.166 24.236 1.00 98.06 106 LYS A CA 1
ATOM 823 C C . LYS A 1 106 ? -18.929 3.151 25.075 1.00 98.06 106 LYS A C 1
ATOM 825 O O . LYS A 1 106 ? -19.556 3.530 26.054 1.00 98.06 106 LYS A O 1
ATOM 830 N N . SER A 1 107 ? -18.821 1.859 24.760 1.00 97.94 107 SER A N 1
ATOM 831 C CA . SER A 1 107 ? -19.493 0.801 25.527 1.00 97.94 107 SER A CA 1
ATOM 832 C C . SER A 1 107 ? -19.024 0.730 26.986 1.00 97.94 107 SER A C 1
ATOM 834 O O . SER A 1 107 ? -19.816 0.444 27.885 1.00 97.94 107 SER A O 1
ATOM 836 N N . ILE A 1 108 ? -17.740 0.986 27.250 1.00 97.94 108 ILE A N 1
ATOM 837 C CA . ILE A 1 108 ? -17.220 1.102 28.618 1.00 97.94 108 ILE A CA 1
ATOM 838 C C . ILE A 1 108 ? -17.827 2.331 29.300 1.00 97.94 108 ILE A C 1
ATOM 840 O O . ILE A 1 108 ? -18.463 2.182 30.341 1.00 97.94 108 ILE A O 1
ATOM 844 N N . MET A 1 109 ? -17.730 3.506 28.671 1.00 97.81 109 MET A N 1
ATOM 845 C CA . MET A 1 109 ? -18.269 4.755 29.213 1.00 97.81 109 MET A CA 1
ATOM 846 C C . MET A 1 109 ? -19.764 4.665 29.523 1.00 97.81 109 MET A C 1
ATOM 848 O O . MET A 1 109 ? -20.196 5.135 30.569 1.00 97.81 109 MET A O 1
ATOM 852 N N . ASP A 1 110 ? -20.564 4.059 28.650 1.00 97.94 110 ASP A N 1
ATOM 853 C CA . ASP A 1 110 ? -22.010 3.957 28.850 1.00 97.94 110 ASP A CA 1
ATOM 854 C C . ASP A 1 110 ? -22.356 3.010 30.006 1.00 97.94 110 ASP A C 1
ATOM 856 O O . ASP A 1 110 ? -23.221 3.324 30.825 1.00 97.94 110 ASP A O 1
ATOM 860 N N . ARG A 1 111 ? -21.625 1.897 30.159 1.00 98.06 111 ARG A N 1
ATOM 861 C CA . ARG A 1 111 ? -21.767 1.023 31.337 1.00 98.06 111 ARG A CA 1
ATOM 862 C C . ARG A 1 111 ? -21.369 1.734 32.627 1.00 98.06 111 ARG A C 1
ATOM 864 O O . ARG A 1 111 ? -22.029 1.545 33.650 1.00 98.06 111 ARG A O 1
ATOM 871 N N . ASP A 1 112 ? -20.320 2.546 32.587 1.00 98.00 112 ASP A N 1
ATOM 872 C CA . ASP A 1 112 ? -19.865 3.299 33.751 1.00 98.00 112 ASP A CA 1
ATOM 873 C C . ASP A 1 112 ? -20.828 4.436 34.119 1.00 98.00 112 ASP A C 1
ATOM 875 O O . ASP A 1 112 ? -21.105 4.616 35.304 1.00 98.00 112 ASP A O 1
ATOM 879 N N . LYS A 1 113 ? -21.440 5.120 33.139 1.00 98.00 113 LYS A N 1
ATOM 880 C CA . LYS A 1 113 ? -22.532 6.086 33.373 1.00 98.00 113 LYS A CA 1
ATOM 881 C C . LYS A 1 113 ? -23.728 5.424 34.050 1.00 98.00 113 LYS A C 1
ATOM 883 O O . LYS A 1 113 ? -24.152 5.880 35.107 1.00 98.00 113 LYS A O 1
ATOM 888 N N . ILE A 1 114 ? -24.201 4.295 33.512 1.00 97.38 114 ILE A N 1
ATOM 889 C CA . ILE A 1 114 ? -25.310 3.530 34.106 1.00 97.38 114 ILE A CA 1
ATOM 890 C C . ILE A 1 114 ? -24.963 3.106 35.540 1.00 97.38 114 ILE A C 1
ATOM 892 O O . ILE A 1 114 ? -25.801 3.155 36.443 1.00 97.38 114 ILE A O 1
ATOM 896 N N . ARG A 1 115 ? -23.717 2.686 35.789 1.00 97.81 115 ARG A N 1
ATOM 897 C CA . ARG A 1 115 ? -23.255 2.349 37.141 1.00 97.81 115 ARG A CA 1
ATOM 898 C C . ARG A 1 115 ? -23.270 3.573 38.061 1.00 97.81 115 ARG A C 1
ATOM 900 O O . ARG A 1 115 ? -23.760 3.457 39.183 1.00 97.81 115 ARG A O 1
ATOM 907 N N . ALA A 1 116 ? -22.772 4.720 37.607 1.00 97.38 116 ALA A N 1
ATOM 908 C CA . ALA A 1 116 ? -22.748 5.960 38.379 1.00 97.38 116 ALA A CA 1
ATOM 909 C C . ALA A 1 116 ? -24.165 6.451 38.727 1.00 97.38 116 ALA A C 1
ATOM 911 O O . ALA A 1 116 ? -24.431 6.776 39.884 1.00 97.38 116 ALA A O 1
ATOM 912 N N . GLU A 1 117 ? -25.094 6.419 37.770 1.00 96.75 117 GLU A N 1
ATOM 913 C CA . GLU A 1 117 ? -26.505 6.771 37.972 1.00 96.75 117 GLU A CA 1
ATOM 914 C C . GLU A 1 117 ? -27.181 5.842 38.988 1.00 96.75 117 GLU A C 1
ATOM 916 O O . GLU A 1 117 ? -27.816 6.307 39.936 1.00 96.75 117 GLU A O 1
ATOM 921 N N . ASN A 1 118 ? -26.969 4.527 38.873 1.00 96.38 118 ASN A N 1
ATOM 922 C CA . ASN A 1 118 ? -27.500 3.555 39.830 1.00 96.38 118 ASN A CA 1
ATOM 923 C C . ASN A 1 118 ? -26.929 3.744 41.246 1.00 96.38 118 ASN A C 1
ATOM 925 O O . ASN A 1 118 ? -27.652 3.610 42.236 1.00 96.38 118 ASN A O 1
ATOM 929 N N . LEU A 1 119 ? -25.634 4.053 41.371 1.00 95.75 119 LEU A N 1
ATOM 930 C CA . LEU A 1 119 ? -25.007 4.350 42.662 1.00 95.75 119 LEU A CA 1
ATOM 931 C C . LEU A 1 119 ? -25.551 5.650 43.265 1.00 95.75 119 LEU A C 1
ATOM 933 O O . LEU A 1 119 ? -25.863 5.679 44.459 1.00 95.75 119 LEU A O 1
ATOM 937 N N . LYS A 1 120 ? -25.739 6.689 42.444 1.00 95.25 120 LYS A N 1
ATOM 938 C CA . LYS A 1 120 ? -26.352 7.954 42.855 1.00 95.25 120 LYS A CA 1
ATOM 939 C C . LYS A 1 120 ? -27.782 7.734 43.352 1.00 95.25 120 LYS A C 1
ATOM 941 O O . LYS A 1 120 ? -28.069 8.089 44.496 1.00 95.25 120 LYS A O 1
ATOM 946 N N . ALA A 1 121 ? -28.617 7.027 42.589 1.00 94.56 121 ALA A N 1
ATOM 947 C CA . ALA A 1 121 ? -29.988 6.688 42.972 1.00 94.56 121 ALA A CA 1
ATOM 948 C C . ALA A 1 121 ? -30.056 5.876 44.280 1.00 94.56 121 ALA A C 1
ATOM 950 O O . ALA A 1 121 ? -30.912 6.130 45.130 1.00 94.56 121 ALA A O 1
ATOM 951 N N . ARG A 1 122 ? -29.121 4.936 44.498 1.00 93.44 122 ARG A N 1
ATOM 952 C CA . ARG A 1 122 ? -28.990 4.211 45.777 1.00 93.44 122 ARG A CA 1
ATOM 953 C C . ARG A 1 122 ? -28.587 5.134 46.925 1.00 93.44 122 ARG A C 1
ATOM 955 O O . ARG A 1 122 ? -29.126 4.995 48.020 1.00 93.44 122 ARG A O 1
ATOM 962 N N . SER A 1 123 ? -27.647 6.051 46.701 1.00 92.25 123 SER A N 1
ATOM 963 C CA . SER A 1 123 ? -27.186 6.990 47.730 1.00 92.25 123 SER A CA 1
ATOM 964 C C . SER A 1 123 ? -28.295 7.961 48.153 1.00 92.25 123 SER A C 1
ATOM 966 O O . SER A 1 123 ? -28.549 8.117 49.345 1.00 92.25 123 SER A O 1
ATOM 968 N N . GLU A 1 124 ? -29.031 8.526 47.193 1.00 89.00 124 GLU A N 1
ATOM 969 C CA . GLU A 1 124 ? -30.194 9.385 47.431 1.00 89.00 124 GLU A CA 1
ATOM 970 C C . GLU A 1 124 ? -31.327 8.590 48.087 1.00 89.00 124 GLU A C 1
ATOM 972 O O . GLU A 1 124 ? -31.925 9.066 49.044 1.00 89.00 124 GLU A O 1
ATOM 977 N N . GLY A 1 125 ? -31.542 7.341 47.642 1.00 84.88 125 GLY A N 1
ATOM 978 C CA . GLY A 1 125 ? -32.322 6.273 48.289 1.00 84.88 125 GLY A CA 1
ATOM 979 C C . GLY A 1 125 ? -32.109 6.156 49.789 1.00 84.88 125 GLY A C 1
ATOM 980 O O . GLY A 1 125 ? -33.053 6.180 50.576 1.00 84.88 125 GLY A O 1
ATOM 981 N N . LYS A 1 126 ? -30.848 6.025 50.189 1.00 80.56 126 LYS A N 1
ATOM 982 C CA . LYS A 1 126 ? -30.477 5.914 51.598 1.00 80.56 126 LYS A CA 1
ATOM 983 C C . LYS A 1 126 ? -30.723 7.220 52.345 1.00 80.56 126 LYS A C 1
ATOM 985 O O . LYS A 1 126 ? -31.282 7.171 53.432 1.00 80.56 126 LYS A O 1
ATOM 990 N N . LYS A 1 127 ? -30.379 8.370 51.758 1.00 75.88 127 LYS A N 1
ATOM 991 C CA . LYS A 1 127 ? -30.595 9.686 52.385 1.00 75.88 127 LYS A CA 1
ATOM 992 C C . LYS A 1 127 ? -32.076 9.944 52.692 1.00 75.88 127 LYS A C 1
ATOM 994 O O . LYS A 1 127 ? -32.382 10.316 53.818 1.00 75.88 127 LYS A O 1
ATOM 999 N N . LYS A 1 128 ? -32.988 9.655 51.753 1.00 66.81 128 LYS A N 1
ATOM 1000 C CA . LYS A 1 128 ? -34.442 9.819 51.963 1.00 66.81 128 LYS A CA 1
ATOM 1001 C C . LYS A 1 128 ? -35.042 8.836 52.975 1.00 66.81 128 LYS A C 1
ATOM 1003 O O . LYS A 1 128 ? -35.900 9.216 53.761 1.00 66.81 128 LYS A O 1
ATOM 1008 N N . ASN A 1 129 ? -34.545 7.599 53.035 1.00 60.31 129 ASN A N 1
ATOM 1009 C CA . ASN A 1 129 ? -34.971 6.640 54.065 1.00 60.31 129 ASN A CA 1
ATOM 1010 C C . ASN A 1 129 ? -34.455 7.000 55.470 1.00 60.31 129 ASN A C 1
ATOM 1012 O O . ASN A 1 129 ? -35.134 6.725 56.455 1.00 60.31 129 ASN A O 1
ATOM 1016 N N . VAL A 1 130 ? -33.279 7.630 55.570 1.00 60.03 130 VAL A N 1
ATOM 1017 C CA . VAL A 1 130 ? -32.740 8.134 56.844 1.00 60.03 130 VAL A CA 1
ATOM 1018 C C . VAL A 1 130 ? -33.470 9.410 57.287 1.00 60.03 130 VAL A C 1
ATOM 1020 O O . VAL A 1 130 ? -33.747 9.550 58.474 1.00 60.03 130 VAL A O 1
ATOM 1023 N N . SER A 1 131 ? -33.854 10.302 56.363 1.00 57.59 131 SER A N 1
ATOM 1024 C CA . SER A 1 131 ? -34.603 11.528 56.693 1.00 57.59 131 SER A CA 1
ATOM 1025 C C . SER A 1 131 ? -36.090 11.299 56.991 1.00 57.59 131 SER A C 1
ATOM 1027 O O . SER A 1 131 ? -36.699 12.119 57.667 1.00 57.59 131 SER A O 1
ATOM 1029 N N . HIS A 1 132 ? -36.695 10.208 56.508 1.00 53.59 132 HIS A N 1
ATOM 1030 C CA . HIS A 1 132 ? -38.101 9.862 56.777 1.00 53.59 132 HIS A CA 1
ATOM 1031 C C . HIS A 1 132 ? -38.301 8.861 57.927 1.00 53.59 132 HIS A C 1
ATOM 1033 O O . HIS A 1 132 ? -39.367 8.268 58.050 1.00 53.59 132 HIS A O 1
ATOM 1039 N N . GLY A 1 133 ? -37.306 8.677 58.801 1.00 51.38 133 GLY A N 1
ATOM 1040 C CA . GLY A 1 133 ? -37.523 8.063 60.118 1.00 51.38 133 GLY A CA 1
ATOM 1041 C C . GLY A 1 133 ? -37.962 6.593 60.131 1.00 51.38 133 GLY A C 1
ATOM 1042 O O . GLY A 1 133 ? -38.352 6.094 61.186 1.00 51.38 133 GLY A O 1
ATOM 1043 N N . VAL A 1 134 ? -37.873 5.852 59.021 1.00 54.47 134 VAL A N 1
ATOM 1044 C CA . VAL A 1 134 ? -38.212 4.421 59.021 1.00 54.47 134 VAL A CA 1
ATOM 1045 C C . VAL A 1 134 ? -37.017 3.618 59.539 1.00 54.47 134 VAL A C 1
ATOM 1047 O O . VAL A 1 134 ? -36.212 3.074 58.781 1.00 54.47 134 VAL A O 1
ATOM 1050 N N . LYS A 1 135 ? -36.905 3.527 60.869 1.00 53.41 135 LYS A N 1
ATOM 1051 C CA . LYS A 1 135 ? -36.113 2.496 61.555 1.00 53.41 135 LYS A CA 1
ATOM 1052 C C . LYS A 1 135 ? -36.672 1.129 61.154 1.00 53.41 135 LYS A C 1
ATOM 1054 O O . LYS A 1 135 ? -37.663 0.670 61.716 1.00 53.41 135 LYS A O 1
ATOM 1059 N N . LYS A 1 136 ? -36.053 0.459 60.179 1.00 52.31 136 LYS A N 1
ATOM 1060 C CA . LYS A 1 136 ? -36.341 -0.957 59.926 1.00 52.31 136 LYS A CA 1
ATOM 1061 C C . LYS A 1 136 ? -35.788 -1.753 61.108 1.00 52.31 136 LYS A C 1
ATOM 1063 O O . LYS A 1 136 ? -34.576 -1.827 61.293 1.00 52.31 136 LYS A O 1
ATOM 1068 N N . GLY A 1 137 ? -36.709 -2.240 61.934 1.00 43.00 137 GLY A N 1
ATOM 1069 C CA . GLY A 1 137 ? -36.447 -2.884 63.212 1.00 43.00 137 GLY A CA 1
ATOM 1070 C C . GLY A 1 137 ? -35.466 -4.052 63.142 1.00 43.00 137 GLY A C 1
ATOM 1071 O O . GLY A 1 137 ? -35.433 -4.826 62.185 1.00 43.00 137 GLY A O 1
ATOM 1072 N N . SER A 1 138 ? -34.687 -4.146 64.217 1.00 47.50 138 SER A N 1
ATOM 1073 C CA . SER A 1 138 ? -34.008 -5.350 64.687 1.00 47.50 138 SER A CA 1
ATOM 1074 C C . SER A 1 138 ? -35.007 -6.504 64.840 1.00 47.50 138 SER A C 1
ATOM 1076 O O . SER A 1 138 ? -36.130 -6.290 65.293 1.00 47.50 138 SER A O 1
ATOM 1078 N N . GLY A 1 139 ? -34.604 -7.722 64.478 1.00 38.19 139 GLY A N 1
ATOM 1079 C CA . GLY A 1 139 ? -35.442 -8.909 64.629 1.00 38.19 139 GLY A CA 1
ATOM 1080 C C . GLY A 1 139 ? -34.783 -10.171 64.091 1.00 38.19 139 GLY A C 1
ATOM 1081 O O . GLY A 1 139 ? -35.100 -10.644 63.005 1.00 38.19 139 GLY A O 1
ATOM 1082 N N . VAL A 1 140 ? -33.845 -10.712 64.864 1.00 46.31 140 VAL A N 1
ATOM 1083 C CA . VAL A 1 140 ? -33.329 -12.078 64.733 1.00 46.31 140 VAL A CA 1
ATOM 1084 C C . VAL A 1 140 ? -34.490 -13.076 64.763 1.00 46.31 140 VAL A C 1
ATOM 1086 O O . VAL A 1 140 ? -35.174 -13.163 65.771 1.00 46.31 140 VAL A O 1
ATOM 1089 N N . THR A 1 141 ? -34.648 -13.908 63.730 1.00 39.12 141 THR A N 1
ATOM 1090 C CA . THR A 1 141 ? -34.993 -15.329 63.920 1.00 39.12 141 THR A CA 1
ATOM 1091 C C . THR A 1 141 ? -34.317 -16.182 62.851 1.00 39.12 141 THR A C 1
ATOM 1093 O O . THR A 1 141 ? -34.681 -16.240 61.680 1.00 39.12 141 THR A O 1
ATOM 1096 N N . LYS A 1 142 ? -33.278 -16.880 63.298 1.00 47.28 142 LYS A N 1
ATOM 1097 C CA . LYS A 1 142 ? -32.694 -18.042 62.643 1.00 47.28 142 LYS A CA 1
ATOM 1098 C C . LYS A 1 142 ? -33.747 -19.155 62.669 1.00 47.28 142 LYS A C 1
ATOM 1100 O O . LYS A 1 142 ? -33.969 -19.734 63.726 1.00 47.28 142 LYS A O 1
ATOM 1105 N N . LYS A 1 143 ? -34.376 -19.488 61.536 1.00 39.38 143 LYS A N 1
ATOM 1106 C CA . LYS A 1 143 ? -35.085 -20.770 61.382 1.00 39.38 143 LYS A CA 1
ATOM 1107 C C . LYS A 1 143 ? -34.394 -21.609 60.314 1.00 39.38 143 LYS A C 1
ATOM 1109 O O . LYS A 1 143 ? -34.481 -21.356 59.118 1.00 39.38 143 LYS A O 1
ATOM 1114 N N . LYS A 1 144 ? -33.643 -22.588 60.810 1.00 39.41 144 LYS A N 1
ATOM 1115 C CA . LYS A 1 144 ? -33.053 -23.702 60.073 1.00 39.41 144 LYS A CA 1
ATOM 1116 C C . LYS A 1 144 ? -34.189 -24.635 59.629 1.00 39.41 144 LYS A C 1
ATOM 1118 O O . LYS A 1 144 ? -35.011 -24.999 60.459 1.00 39.41 144 LYS A O 1
ATOM 1123 N N . GLY A 1 145 ? -34.179 -25.022 58.353 1.00 37.59 145 GLY A N 1
ATOM 1124 C CA . GLY A 1 145 ? -34.751 -26.275 57.848 1.00 37.59 145 GLY A CA 1
ATOM 1125 C C . GLY A 1 145 ? -36.277 -26.379 57.762 1.00 37.59 145 GLY A C 1
ATOM 1126 O O . GLY A 1 145 ? -36.927 -26.777 58.718 1.00 37.59 145 GLY A O 1
ATOM 1127 N N . ALA A 1 146 ? -36.820 -26.155 56.567 1.00 38.44 146 ALA A N 1
ATOM 1128 C CA . ALA A 1 146 ? -37.886 -26.988 56.011 1.00 38.44 146 ALA A CA 1
ATOM 1129 C C . ALA A 1 146 ? -37.866 -26.816 54.486 1.00 38.44 146 ALA A C 1
ATOM 1131 O O . ALA A 1 146 ? -38.045 -25.722 53.957 1.00 38.44 146 ALA A O 1
ATOM 1132 N N . SER A 1 147 ? -37.555 -27.905 53.797 1.00 43.03 147 SER A N 1
ATOM 1133 C CA . SER A 1 147 ? -37.554 -28.072 52.349 1.00 43.03 147 SER A CA 1
ATOM 1134 C C . SER A 1 147 ? -38.850 -27.570 51.703 1.00 43.03 147 SER A C 1
ATOM 1136 O O . SER A 1 147 ? -39.885 -28.222 51.8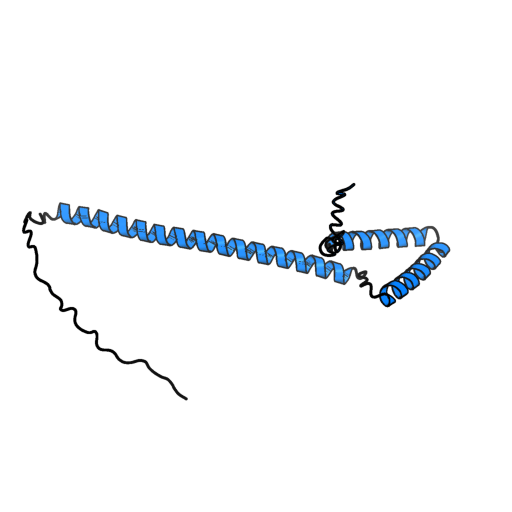02 1.00 43.03 147 SER A O 1
ATOM 1138 N N . ALA A 1 148 ? -38.782 -26.455 50.976 1.00 39.94 148 ALA A N 1
ATOM 1139 C CA . ALA A 1 148 ? -39.813 -26.052 50.025 1.00 39.94 148 ALA A CA 1
ATOM 1140 C C . ALA A 1 148 ? -39.355 -26.423 48.606 1.00 39.94 148 ALA A C 1
ATOM 1142 O O . ALA A 1 148 ? -39.036 -25.570 47.778 1.00 39.94 148 ALA A O 1
ATOM 1143 N N . ALA A 1 149 ? -39.304 -27.728 48.329 1.00 47.78 149 ALA A N 1
ATOM 1144 C CA . ALA A 1 149 ? -39.357 -28.235 46.964 1.00 47.78 149 ALA A CA 1
ATOM 1145 C C . ALA A 1 149 ? -40.775 -27.964 46.430 1.00 47.78 149 ALA A C 1
ATOM 1147 O O . ALA A 1 149 ? -41.678 -28.780 46.559 1.00 47.78 149 ALA A O 1
ATOM 1148 N N . GLY A 1 150 ? -40.986 -26.755 45.915 1.00 42.69 150 GLY A N 1
ATOM 1149 C CA . GLY A 1 150 ? -42.296 -26.269 45.475 1.00 42.69 150 GLY A CA 1
ATOM 1150 C C . GLY A 1 150 ? -42.185 -25.177 44.414 1.00 42.69 150 GLY A C 1
ATOM 1151 O O . GLY A 1 150 ? -42.963 -24.230 44.401 1.00 42.69 150 GLY A O 1
ATOM 1152 N N . GLY A 1 151 ? -41.179 -25.273 43.541 1.00 36.56 151 GLY A N 1
ATOM 1153 C CA . GLY A 1 151 ? -40.971 -24.371 42.408 1.00 36.56 151 GLY A CA 1
ATOM 1154 C C . GLY A 1 151 ? -41.830 -24.765 41.210 1.00 36.56 151 GLY A C 1
ATOM 1155 O O . GLY A 1 151 ? -41.388 -25.483 40.321 1.00 36.56 151 GLY A O 1
ATOM 1156 N N . LYS A 1 152 ? -43.076 -24.299 41.238 1.00 42.62 152 LYS A N 1
ATOM 1157 C CA . LYS A 1 152 ? -44.112 -24.289 40.195 1.00 42.62 152 LYS A CA 1
ATOM 1158 C C . LYS A 1 152 ? -43.582 -24.371 38.747 1.00 42.62 152 LYS A C 1
ATOM 1160 O O . LYS A 1 152 ? -42.893 -23.471 38.265 1.00 42.62 152 LYS A O 1
ATOM 1165 N N . LYS A 1 153 ? -43.984 -25.439 38.043 1.00 39.94 153 LYS A N 1
ATOM 1166 C CA . LYS A 1 153 ? -43.835 -25.635 36.591 1.00 39.94 153 LYS A CA 1
ATOM 11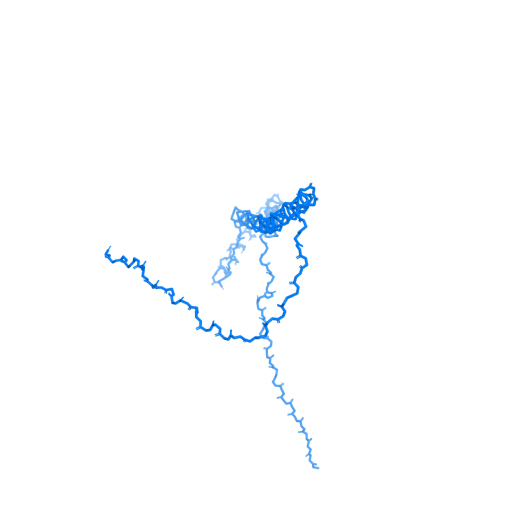67 C C . LYS A 1 153 ? -44.312 -24.383 35.840 1.00 39.94 153 LYS A C 1
ATOM 1169 O O . LYS A 1 153 ? -45.471 -23.992 35.974 1.00 39.94 153 LYS A O 1
ATOM 1174 N N . ARG A 1 154 ? -43.442 -23.765 35.034 1.00 46.38 154 ARG A N 1
ATOM 1175 C CA . ARG A 1 154 ? -43.853 -22.765 34.037 1.00 46.38 154 ARG A CA 1
ATOM 1176 C C . ARG A 1 154 ? -44.437 -23.537 32.854 1.00 46.38 154 ARG A C 1
ATOM 1178 O O . ARG A 1 154 ? -43.716 -24.277 32.192 1.00 46.38 154 ARG A O 1
ATOM 1185 N N . ALA A 1 155 ? -45.750 -23.429 32.670 1.00 41.84 155 ALA A N 1
ATOM 1186 C CA . ALA A 1 155 ? -46.464 -24.000 31.537 1.00 41.84 155 ALA A CA 1
ATOM 1187 C C . ALA A 1 155 ? -45.915 -23.421 30.221 1.00 41.84 155 ALA A C 1
ATOM 1189 O O . ALA A 1 155 ? -45.666 -22.219 30.119 1.00 41.84 155 ALA A O 1
ATOM 1190 N N . GLY A 1 156 ? -45.675 -24.303 29.252 1.00 34.47 156 GLY A N 1
ATOM 1191 C CA . GLY A 1 156 ? -45.192 -23.957 27.921 1.00 34.47 156 GLY A CA 1
ATOM 1192 C C . GLY A 1 156 ? -46.293 -23.518 26.950 1.00 34.47 156 GLY A C 1
ATOM 1193 O O . GLY A 1 156 ? -47.483 -23.617 27.240 1.00 34.47 156 GLY A O 1
ATOM 1194 N N . GLY A 1 157 ? -45.834 -23.104 25.763 1.00 34.78 157 GLY A N 1
ATOM 1195 C CA . GLY A 1 157 ? -46.618 -22.850 24.547 1.00 34.78 157 GLY A CA 1
ATOM 1196 C C . GLY A 1 157 ? -47.004 -21.375 24.391 1.00 34.78 157 GLY A C 1
ATOM 1197 O O . GLY A 1 157 ? -47.676 -20.826 25.247 1.00 34.78 157 GLY A O 1
ATOM 1198 N N . LYS A 1 158 ? -46.638 -20.661 23.322 1.00 37.88 158 LYS A N 1
ATOM 1199 C CA . LYS A 1 158 ? -46.710 -21.081 21.919 1.00 37.88 158 LYS A CA 1
ATOM 1200 C C . LYS A 1 158 ? -45.509 -20.565 21.116 1.00 37.88 158 LYS A C 1
ATOM 1202 O O . LYS A 1 158 ? -45.266 -19.365 21.060 1.00 37.88 158 LYS A O 1
ATOM 1207 N N . ALA A 1 159 ? -44.797 -21.486 20.472 1.00 41.91 159 ALA A N 1
ATOM 1208 C CA . ALA A 1 159 ? -43.938 -21.190 19.336 1.00 41.91 159 ALA A CA 1
ATOM 1209 C C . ALA A 1 159 ? -44.827 -21.111 18.086 1.00 41.91 159 ALA A C 1
ATOM 1211 O O . ALA A 1 159 ? -45.550 -22.060 17.786 1.00 41.91 159 ALA A O 1
ATOM 1212 N N . SER A 1 160 ? -44.803 -19.985 17.378 1.00 46.22 160 SER A N 1
ATOM 1213 C CA . SER A 1 160 ? -45.401 -19.865 16.050 1.00 46.22 160 SER A CA 1
ATOM 1214 C C . SER A 1 160 ? -44.469 -20.519 15.030 1.00 46.22 160 SER A C 1
ATOM 1216 O O . SER A 1 160 ? -43.507 -19.908 14.567 1.00 46.22 160 SER A O 1
ATOM 1218 N N . ILE A 1 161 ? -44.747 -21.780 14.709 1.00 42.59 161 ILE A N 1
ATOM 1219 C CA . ILE A 1 161 ? -44.277 -22.416 13.480 1.00 42.59 161 ILE A CA 1
ATOM 1220 C C . ILE A 1 161 ? -45.038 -21.757 12.325 1.00 42.59 161 ILE A C 1
ATOM 1222 O O . ILE A 1 161 ? -46.261 -21.844 12.245 1.00 42.59 161 ILE A O 1
ATOM 1226 N N . ALA A 1 162 ? -44.315 -21.038 11.471 1.00 48.16 162 ALA A N 1
ATOM 1227 C CA . ALA A 1 162 ? -44.815 -20.575 10.186 1.00 48.16 162 ALA A CA 1
ATOM 1228 C C . ALA A 1 162 ? -44.352 -21.576 9.120 1.00 48.16 162 ALA A C 1
ATOM 1230 O O . ALA A 1 162 ? -43.157 -21.716 8.870 1.00 48.16 162 ALA A O 1
ATOM 1231 N N . GLN A 1 163 ? -45.308 -22.290 8.528 1.00 45.72 163 GLN A N 1
ATOM 1232 C CA . GLN A 1 163 ? -45.158 -22.992 7.257 1.00 45.72 163 GLN A CA 1
ATOM 1233 C C . GLN A 1 163 ? -46.104 -22.336 6.254 1.00 45.72 163 GLN A C 1
ATOM 1235 O O . GLN A 1 163 ? -47.319 -22.407 6.443 1.00 45.72 163 GLN A O 1
ATOM 1240 N N . ARG A 1 164 ? -45.535 -21.730 5.211 1.00 37.91 164 ARG A N 1
ATOM 1241 C CA . ARG A 1 164 ? -45.850 -21.883 3.778 1.00 37.91 164 ARG A CA 1
ATOM 1242 C C . ARG A 1 164 ? -45.201 -20.750 2.998 1.00 37.91 164 ARG A C 1
ATOM 1244 O O . ARG A 1 164 ? -45.301 -19.594 3.460 1.00 37.91 164 ARG A O 1
#

Radius of gyration: 39.74 Å; chains: 1; bounding box: 84×67×98 Å

Foldseek 3Di:
DDDDPPPPPDPPPPPPPCVPVPPDDLVVVLVVLVVVVVVLVVCCVPPVVVSVVVVVVVVVVVVVCVVVVHDDDNDNVVSVVVVVVVVVVVVVVVVVVVVVVVVVVVVVVVVVVVVVVVVVVVVVVVVVCVVVPPPPDDDDDDDDDDDPPPPDDDDDDDDDDDDD

pLDDT: mean 76.62, std 23.63, range [34.47, 98.31]

Secondary structure (DSSP, 8-state):
-----------------GGGS----HHHHHHHHHHHHHHHHHHHHH-HHHHHHHHHHHHHHHHHHHHTT------HHHHHHHHHHHHHHHHHHHHHHHHHHHHHHHHHHHHHHHHHHHHHHHHHHHHHHHHTT-------------------------------